Protein AF-A0A8H7WL92-F1 (afdb_monomer_lite)

Structure (mmCIF, N/CA/C/O backbone):
data_AF-A0A8H7WL92-F1
#
_entry.id   AF-A0A8H7WL92-F1
#
loop_
_atom_site.group_PDB
_atom_site.id
_atom_site.type_symbol
_atom_site.label_atom_id
_atom_site.label_alt_id
_atom_site.label_comp_id
_atom_site.label_asym_id
_atom_site.label_entity_id
_atom_site.label_seq_id
_atom_site.pdbx_PDB_ins_code
_atom_site.Cartn_x
_atom_site.Cartn_y
_atom_site.Cartn_z
_atom_site.occupancy
_atom_site.B_iso_or_equiv
_atom_site.auth_seq_id
_atom_site.auth_comp_id
_atom_site.auth_asym_id
_atom_site.auth_atom_id
_atom_site.pdbx_PDB_model_num
ATOM 1 N N . THR A 1 1 ? 22.650 -3.903 -68.984 1.00 42.84 1 THR A N 1
ATOM 2 C CA . THR A 1 1 ? 22.927 -3.513 -67.589 1.00 42.84 1 THR A CA 1
ATOM 3 C C . THR A 1 1 ? 21.802 -2.613 -67.125 1.00 42.84 1 THR A C 1
ATOM 5 O O . THR A 1 1 ? 21.782 -1.450 -67.497 1.00 42.84 1 THR A O 1
ATOM 8 N N . GLN A 1 2 ? 20.787 -3.183 -66.470 1.00 34.44 2 GLN A N 1
ATOM 9 C CA . GLN A 1 2 ? 19.622 -2.439 -65.977 1.00 34.44 2 GLN A CA 1
ATOM 10 C C . GLN A 1 2 ? 19.935 -1.846 -64.601 1.00 34.44 2 GLN A C 1
ATOM 12 O O . GLN A 1 2 ? 20.369 -2.558 -63.699 1.00 34.44 2 GLN A O 1
ATOM 17 N N . SER A 1 3 ? 19.713 -0.542 -64.464 1.00 39.62 3 SER A N 1
ATOM 18 C CA . SER A 1 3 ? 19.658 0.190 -63.204 1.00 39.62 3 SER A CA 1
ATOM 19 C C . SER A 1 3 ? 18.290 -0.025 -62.561 1.00 39.62 3 SER A C 1
ATOM 21 O O . SER A 1 3 ? 17.285 0.390 -63.135 1.00 39.62 3 SER A O 1
ATOM 23 N N . ASN A 1 4 ? 18.247 -0.629 -61.374 1.00 37.56 4 ASN A N 1
ATOM 24 C CA . ASN A 1 4 ? 17.039 -0.678 -60.556 1.00 37.56 4 ASN A CA 1
ATOM 25 C C . ASN A 1 4 ? 17.331 0.028 -59.229 1.00 37.56 4 ASN A C 1
ATOM 27 O O . ASN A 1 4 ? 18.017 -0.504 -58.359 1.00 37.56 4 ASN A O 1
ATOM 31 N N . GLY A 1 5 ? 16.859 1.269 -59.126 1.00 43.09 5 GLY A N 1
ATOM 32 C CA . GLY A 1 5 ? 16.840 2.035 -57.892 1.00 43.09 5 GLY A CA 1
ATOM 33 C C . GLY A 1 5 ? 15.525 1.792 -57.168 1.00 43.09 5 GLY A C 1
ATOM 34 O O . GLY A 1 5 ? 14.490 2.226 -57.651 1.00 43.09 5 GLY A O 1
ATOM 35 N N . LEU A 1 6 ? 15.584 1.132 -56.014 1.00 40.66 6 LEU A N 1
ATOM 36 C CA . LEU A 1 6 ? 14.558 1.158 -54.973 1.00 40.66 6 LEU A CA 1
ATOM 37 C C . LEU A 1 6 ? 15.266 0.897 -53.641 1.00 40.66 6 LEU A C 1
ATOM 39 O O . LEU A 1 6 ? 15.355 -0.243 -53.196 1.00 40.66 6 LEU A O 1
ATOM 43 N N . ASN A 1 7 ? 15.803 1.946 -53.015 1.00 40.22 7 ASN A N 1
ATOM 44 C CA . ASN A 1 7 ? 16.134 1.873 -51.597 1.00 40.22 7 ASN A CA 1
ATOM 45 C C . ASN A 1 7 ? 14.965 2.498 -50.839 1.00 40.22 7 ASN A C 1
ATOM 47 O O . ASN A 1 7 ? 14.846 3.719 -50.744 1.00 40.22 7 ASN A O 1
ATOM 51 N N . GLY A 1 8 ? 14.046 1.637 -50.404 1.00 36.03 8 GLY A N 1
ATOM 52 C CA . GLY A 1 8 ? 12.993 2.014 -49.479 1.00 36.03 8 GLY A CA 1
ATOM 53 C C . GLY A 1 8 ? 13.631 2.453 -48.170 1.00 36.03 8 GLY A C 1
ATOM 54 O O . GLY A 1 8 ? 14.324 1.668 -47.524 1.00 36.03 8 GLY A O 1
ATOM 55 N N . SER A 1 9 ? 13.401 3.707 -47.790 1.00 37.41 9 SER A N 1
ATOM 56 C CA . SER A 1 9 ? 13.693 4.220 -46.455 1.00 37.41 9 SER A CA 1
ATOM 57 C C . SER A 1 9 ? 12.816 3.479 -45.447 1.00 37.41 9 SER A C 1
ATOM 59 O O . SER A 1 9 ? 11.693 3.882 -45.150 1.00 37.41 9 SER A O 1
ATOM 61 N N . GLY A 1 10 ? 13.320 2.333 -44.992 1.00 35.00 10 GLY A N 1
ATOM 62 C CA . GLY A 1 10 ? 12.774 1.553 -43.895 1.00 35.00 10 GLY A CA 1
ATOM 63 C C . GLY A 1 10 ? 12.912 2.322 -42.588 1.00 35.00 10 GLY A C 1
ATOM 64 O O . GLY A 1 10 ? 13.943 2.937 -42.317 1.00 35.00 10 GLY A O 1
ATOM 65 N N . GLY A 1 11 ? 11.831 2.302 -41.813 1.00 39.72 11 GLY A N 1
ATOM 66 C CA . GLY A 1 11 ? 11.670 3.052 -40.580 1.00 39.72 11 GLY A CA 1
ATOM 67 C C . GLY A 1 11 ? 12.766 2.765 -39.558 1.00 39.72 11 GLY A C 1
ATOM 68 O O . GLY A 1 11 ? 13.060 1.618 -39.232 1.00 39.72 11 GLY A O 1
ATOM 69 N N . GLY A 1 12 ? 13.335 3.844 -39.032 1.00 35.12 12 GLY A N 1
ATOM 70 C CA . GLY A 1 12 ? 14.284 3.837 -37.928 1.00 35.12 12 GLY A CA 1
ATOM 71 C C . GLY A 1 12 ? 13.821 4.770 -36.813 1.00 35.12 12 GLY A C 1
ATOM 72 O O . GLY A 1 12 ? 14.590 5.613 -36.379 1.00 35.12 12 GLY A O 1
ATOM 73 N N . GLU A 1 13 ? 12.562 4.669 -36.379 1.00 50.00 13 GLU A N 1
ATOM 74 C CA . GLU A 1 13 ? 12.009 5.479 -35.278 1.00 50.00 13 GLU A CA 1
ATOM 75 C C . GLU A 1 13 ? 11.383 4.617 -34.176 1.00 50.00 13 GLU A C 1
ATOM 77 O O . GLU A 1 13 ? 10.235 4.776 -33.794 1.00 50.00 13 GLU A O 1
ATOM 82 N N . THR A 1 14 ? 12.138 3.682 -33.627 1.00 49.28 14 THR A N 1
ATOM 83 C CA . THR A 1 14 ? 11.746 2.906 -32.437 1.00 49.28 14 THR A CA 1
ATOM 84 C C . THR A 1 14 ? 13.069 2.366 -31.919 1.00 49.28 14 THR A C 1
ATOM 86 O O . THR A 1 14 ? 13.713 1.636 -32.656 1.00 49.28 14 THR A O 1
ATOM 89 N N . TRP A 1 15 ? 13.706 2.898 -30.873 1.00 41.47 15 TRP A N 1
ATOM 90 C CA . TRP A 1 15 ? 13.519 2.532 -29.456 1.00 41.47 15 TRP A CA 1
ATOM 91 C C . TRP A 1 15 ? 14.120 3.612 -28.514 1.00 41.47 15 TRP A C 1
ATOM 93 O O . TRP A 1 15 ? 14.555 3.350 -27.399 1.00 41.47 15 TRP A O 1
ATOM 103 N N . GLN A 1 16 ? 14.158 4.846 -29.020 1.00 45.56 16 GLN A N 1
ATOM 104 C CA . GLN A 1 16 ? 14.714 6.092 -28.474 1.00 45.56 16 GLN A CA 1
ATOM 105 C C . GLN A 1 16 ? 14.057 6.806 -27.288 1.00 45.56 16 GLN A C 1
ATOM 107 O O . GLN A 1 16 ? 14.659 7.694 -26.693 1.00 45.56 16 GLN A O 1
ATOM 112 N N . LYS A 1 17 ? 12.759 6.586 -27.059 1.00 55.41 17 LYS A N 1
ATOM 113 C CA . LYS A 1 17 ? 11.949 7.506 -26.246 1.00 55.41 17 LYS A CA 1
ATOM 114 C C . LYS A 1 17 ? 11.790 6.928 -24.848 1.00 55.41 17 LYS A C 1
ATOM 116 O O . LYS A 1 17 ? 11.005 6.009 -24.643 1.00 55.41 17 LYS A O 1
ATOM 121 N N . GLY A 1 18 ? 12.560 7.465 -23.901 1.00 65.94 18 GLY A N 1
ATOM 122 C CA . GLY A 1 18 ? 12.329 7.241 -22.475 1.00 65.94 18 GLY A CA 1
ATOM 123 C C . GLY A 1 18 ? 10.879 7.547 -22.086 1.00 65.94 18 GLY A C 1
ATOM 124 O O . GLY A 1 18 ? 10.133 8.167 -22.848 1.00 65.94 18 GLY A O 1
ATOM 125 N N . ILE A 1 19 ? 10.479 7.093 -20.897 1.00 72.56 19 ILE A N 1
ATOM 126 C CA . ILE A 1 19 ? 9.125 7.308 -20.374 1.00 72.56 19 ILE A CA 1
ATOM 127 C C . ILE A 1 19 ? 8.786 8.808 -20.474 1.00 72.56 19 ILE A C 1
ATOM 129 O O . ILE A 1 19 ? 9.569 9.630 -19.990 1.00 72.56 19 ILE A O 1
ATOM 133 N N . PRO A 1 20 ? 7.661 9.185 -21.114 1.00 84.81 20 PRO A N 1
ATOM 134 C CA . PRO A 1 20 ? 7.217 10.572 -21.194 1.00 84.81 20 PRO A CA 1
ATOM 135 C C . PRO A 1 20 ? 7.278 11.271 -19.829 1.00 84.81 20 PRO A C 1
ATOM 137 O O . PRO A 1 20 ? 6.878 10.685 -18.822 1.00 84.81 20 PRO A O 1
ATOM 140 N N . GLN A 1 21 ? 7.744 12.526 -19.784 1.00 84.88 21 GLN A N 1
ATOM 141 C CA . GLN A 1 21 ? 7.874 13.274 -18.520 1.00 84.88 21 GLN A CA 1
ATOM 142 C C . GLN A 1 21 ? 6.560 13.324 -17.738 1.00 84.88 21 GLN A C 1
ATOM 144 O O . GLN A 1 21 ? 6.558 13.083 -16.541 1.00 84.88 21 GLN A O 1
ATOM 149 N N . ILE A 1 22 ? 5.436 13.483 -18.439 1.00 87.69 22 ILE A N 1
ATOM 150 C CA . ILE A 1 22 ? 4.102 13.451 -17.833 1.00 87.69 22 ILE A CA 1
ATOM 151 C C . ILE A 1 22 ? 3.820 12.151 -17.058 1.00 87.69 22 ILE A C 1
ATOM 153 O O . ILE A 1 22 ? 3.298 12.197 -15.953 1.00 87.69 22 ILE A O 1
ATOM 157 N N . ILE A 1 23 ? 4.223 10.992 -17.592 1.00 87.38 23 ILE A N 1
ATOM 158 C CA . ILE A 1 23 ? 4.064 9.696 -16.913 1.00 87.38 23 ILE A CA 1
ATOM 159 C C . ILE A 1 23 ? 5.028 9.607 -15.728 1.00 87.38 23 ILE A C 1
ATOM 161 O O . ILE A 1 23 ? 4.681 9.089 -14.673 1.00 87.38 23 ILE A O 1
ATOM 165 N N . THR A 1 24 ? 6.242 10.130 -15.891 1.00 87.50 24 THR A N 1
ATOM 166 C CA . THR A 1 24 ? 7.236 10.165 -14.814 1.00 87.50 24 THR A CA 1
ATOM 167 C C . THR A 1 24 ? 6.756 11.011 -13.632 1.00 87.50 24 THR A C 1
ATOM 169 O O . THR A 1 24 ? 6.928 10.604 -12.484 1.00 87.50 24 THR A O 1
ATOM 172 N N . ASP A 1 25 ? 6.146 12.165 -13.890 1.00 90.56 25 ASP A N 1
ATOM 173 C CA . ASP A 1 25 ? 5.638 13.058 -12.849 1.00 90.56 25 ASP A CA 1
ATOM 174 C C . ASP A 1 25 ? 4.412 12.470 -12.146 1.00 90.56 25 ASP A C 1
ATOM 176 O O . ASP A 1 25 ? 4.368 12.466 -10.917 1.00 90.56 25 ASP A O 1
ATO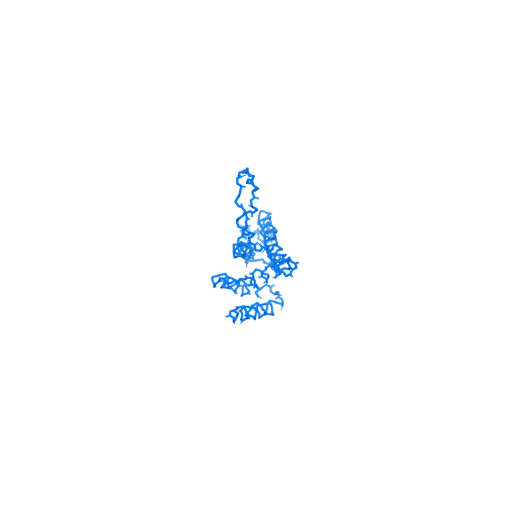M 180 N N . GLU A 1 26 ? 3.508 11.835 -12.895 1.00 92.50 26 GLU A N 1
ATOM 181 C CA . GLU A 1 26 ? 2.386 11.078 -12.332 1.00 92.50 26 GLU A CA 1
ATOM 182 C C . GLU A 1 26 ? 2.874 9.947 -11.407 1.00 92.50 26 GLU A C 1
ATOM 184 O O . GLU A 1 26 ? 2.384 9.780 -10.288 1.00 92.50 26 GLU A O 1
ATOM 189 N N . ILE A 1 27 ? 3.890 9.178 -11.819 1.00 91.12 27 ILE A N 1
ATOM 190 C CA . ILE A 1 27 ? 4.466 8.114 -10.980 1.00 91.12 27 ILE A CA 1
ATOM 191 C C . ILE A 1 27 ? 5.035 8.692 -9.679 1.00 91.12 27 ILE A C 1
ATOM 193 O O . ILE A 1 27 ? 4.823 8.107 -8.611 1.00 91.12 27 ILE A O 1
ATOM 197 N N . LYS A 1 28 ? 5.753 9.822 -9.748 1.00 91.56 28 LYS A N 1
ATOM 198 C CA . LYS A 1 28 ? 6.309 10.493 -8.562 1.00 91.56 28 LYS A CA 1
ATOM 199 C C . LYS A 1 28 ? 5.207 10.971 -7.625 1.00 91.56 28 LYS A C 1
ATOM 201 O O . LYS A 1 28 ? 5.315 10.752 -6.422 1.00 91.56 28 LYS A O 1
ATOM 206 N N . GLU A 1 29 ? 4.161 11.594 -8.157 1.00 95.00 29 GLU A N 1
ATOM 207 C CA . GLU A 1 29 ? 3.036 12.069 -7.357 1.00 95.00 29 GLU A CA 1
ATOM 208 C C . GLU A 1 29 ? 2.352 10.907 -6.627 1.00 95.00 29 GLU A C 1
ATOM 210 O O . GLU A 1 29 ? 2.194 10.948 -5.404 1.00 95.00 29 GLU A O 1
ATOM 215 N N . ASN A 1 30 ? 2.052 9.815 -7.336 1.00 95.19 30 ASN A N 1
ATOM 216 C CA . ASN A 1 30 ? 1.476 8.624 -6.715 1.00 95.19 30 ASN A CA 1
ATOM 217 C C . ASN A 1 30 ? 2.409 8.021 -5.645 1.00 95.19 30 ASN A C 1
ATOM 219 O O . ASN A 1 30 ? 1.935 7.581 -4.597 1.00 95.19 30 ASN A O 1
ATOM 223 N N . HIS A 1 31 ? 3.732 8.047 -5.845 1.00 94.12 31 HIS A N 1
ATOM 224 C CA . HIS A 1 31 ? 4.679 7.631 -4.803 1.00 94.12 31 HIS A CA 1
ATOM 225 C C . HIS A 1 31 ? 4.565 8.508 -3.556 1.00 94.12 31 HIS A C 1
ATOM 227 O O . HIS A 1 31 ? 4.432 7.981 -2.451 1.00 94.12 31 HIS A O 1
ATOM 233 N N . VAL A 1 32 ? 4.595 9.832 -3.718 1.00 95.69 32 VAL A N 1
ATOM 234 C CA . VAL A 1 32 ? 4.504 10.779 -2.598 1.00 95.69 32 VAL A CA 1
ATOM 235 C C . VAL A 1 32 ? 3.228 10.538 -1.795 1.00 95.69 32 VAL A C 1
ATOM 237 O O . VAL A 1 32 ? 3.300 10.411 -0.572 1.00 95.69 32 VAL A O 1
ATOM 240 N N . TRP A 1 33 ? 2.083 10.391 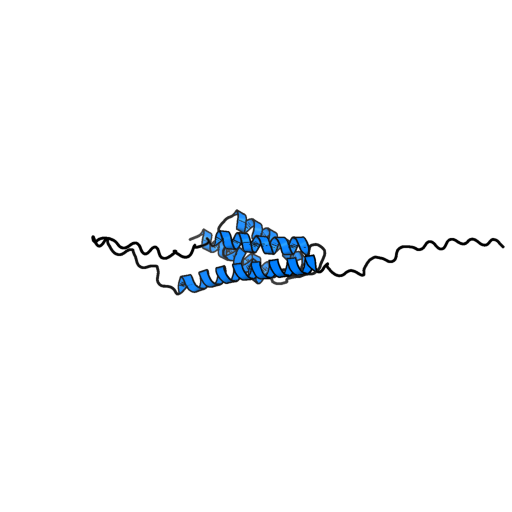-2.463 1.00 97.12 33 TRP A N 1
ATOM 241 C CA . TRP A 1 33 ? 0.812 10.138 -1.789 1.00 97.12 33 TRP A CA 1
ATOM 242 C C . TRP A 1 33 ? 0.760 8.778 -1.087 1.00 97.12 33 TRP A C 1
ATOM 244 O O . TRP A 1 33 ? 0.353 8.708 0.074 1.00 97.12 33 TRP A O 1
ATOM 254 N N . ALA A 1 34 ? 1.235 7.702 -1.725 1.00 96.31 34 ALA A N 1
ATOM 255 C CA . ALA A 1 34 ? 1.299 6.380 -1.098 1.00 96.31 34 ALA A CA 1
ATOM 256 C C . ALA A 1 34 ? 2.134 6.400 0.195 1.00 96.31 34 ALA A C 1
ATOM 258 O O . ALA A 1 34 ? 1.714 5.857 1.224 1.00 96.31 34 ALA A O 1
ATOM 259 N N . PHE A 1 35 ? 3.291 7.071 0.174 1.00 96.31 35 PHE A N 1
ATOM 260 C CA . PHE A 1 35 ? 4.114 7.269 1.367 1.00 96.31 35 PHE A CA 1
ATOM 261 C C . PHE A 1 35 ? 3.415 8.133 2.410 1.00 96.31 35 PHE A C 1
ATOM 263 O O . PHE A 1 35 ? 3.403 7.760 3.581 1.00 96.31 35 PHE A O 1
ATOM 270 N N . HIS A 1 36 ? 2.812 9.250 2.004 1.00 96.56 36 HIS A N 1
ATOM 271 C CA . HIS A 1 36 ? 2.133 10.170 2.910 1.00 96.56 36 HIS A CA 1
ATOM 272 C C . HIS A 1 36 ? 1.057 9.455 3.736 1.00 96.56 36 HIS A C 1
ATOM 274 O O . HIS A 1 36 ? 1.078 9.503 4.967 1.00 96.56 36 HIS A O 1
ATOM 280 N N . TYR A 1 37 ? 0.173 8.702 3.077 1.00 96.94 37 TYR A N 1
ATOM 281 C CA . TYR A 1 37 ? -0.870 7.940 3.763 1.00 96.94 37 TYR A CA 1
ATOM 282 C C . TYR A 1 37 ? -0.303 6.841 4.666 1.00 96.94 37 TYR A C 1
ATOM 284 O O . TYR A 1 37 ? -0.771 6.660 5.791 1.00 96.94 37 TYR A O 1
ATOM 292 N N . SER A 1 38 ? 0.746 6.150 4.220 1.00 96.25 38 SER A N 1
ATOM 293 C CA . SER A 1 38 ? 1.387 5.086 5.002 1.00 96.25 38 SER A CA 1
ATOM 294 C C . SER A 1 38 ? 2.093 5.616 6.251 1.00 96.25 38 SER A C 1
ATOM 296 O O . SER A 1 38 ? 2.041 4.989 7.306 1.00 96.25 38 SER A O 1
ATOM 298 N N . VAL A 1 39 ? 2.698 6.803 6.176 1.00 95.94 39 VAL A N 1
ATOM 299 C CA . VAL A 1 39 ? 3.296 7.485 7.332 1.00 95.94 39 VAL A CA 1
ATOM 300 C C . VAL A 1 39 ? 2.229 7.863 8.359 1.00 95.94 39 VAL A C 1
ATOM 302 O O . VAL A 1 39 ? 2.430 7.633 9.552 1.00 95.94 39 VAL A O 1
ATOM 305 N N . ILE A 1 40 ? 1.075 8.381 7.919 1.00 94.31 40 ILE A N 1
ATOM 306 C CA . ILE A 1 40 ? -0.043 8.689 8.825 1.00 94.31 40 ILE A CA 1
ATOM 307 C C . ILE A 1 40 ? -0.518 7.418 9.541 1.00 94.31 40 ILE A C 1
ATOM 309 O O . ILE A 1 40 ? -0.693 7.435 10.760 1.00 94.31 40 ILE A O 1
ATOM 313 N N . LEU A 1 41 ? -0.697 6.313 8.809 1.00 94.38 41 LEU A N 1
ATOM 314 C CA . LEU A 1 41 ? -1.088 5.020 9.382 1.00 94.38 41 LEU A CA 1
ATOM 315 C C . LEU A 1 41 ? -0.073 4.529 10.422 1.00 94.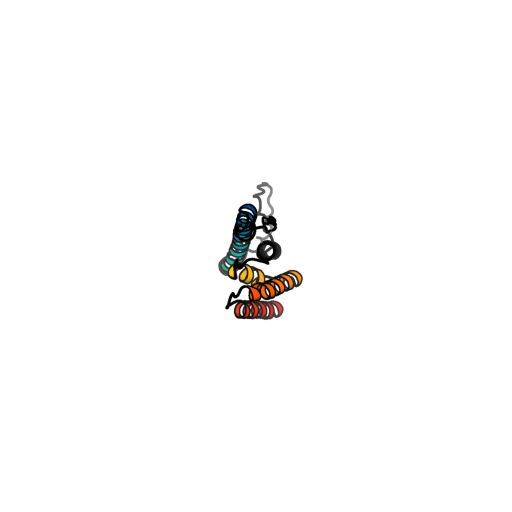38 41 LEU A C 1
ATOM 317 O O . LEU A 1 41 ? -0.455 4.194 11.544 1.00 94.38 41 LEU A O 1
ATOM 321 N N . PHE A 1 42 ? 1.217 4.564 10.083 1.00 94.19 42 PHE A N 1
ATOM 322 C CA . PHE A 1 42 ? 2.290 4.145 10.979 1.00 94.19 42 PHE A CA 1
ATOM 323 C C . PHE A 1 42 ? 2.290 4.940 12.290 1.00 94.19 42 PHE A C 1
ATOM 325 O O . PHE A 1 42 ? 2.304 4.351 13.371 1.00 94.19 42 PHE A O 1
ATOM 332 N N . PHE A 1 43 ? 2.224 6.274 12.219 1.00 92.12 43 PHE A N 1
ATOM 333 C CA . PHE A 1 43 ? 2.228 7.100 13.426 1.00 92.12 43 PHE A CA 1
ATOM 334 C C . PHE A 1 43 ? 0.949 6.960 14.245 1.00 92.12 43 PHE A C 1
ATOM 336 O O . PHE A 1 43 ? 1.029 6.972 15.469 1.00 92.12 43 PHE A O 1
ATOM 343 N N . ARG A 1 44 ? -0.217 6.762 13.619 1.00 90.50 44 ARG A N 1
ATOM 344 C CA . ARG A 1 44 ? -1.453 6.474 14.364 1.00 90.50 44 ARG A CA 1
ATOM 345 C C . ARG A 1 44 ? -1.309 5.227 15.224 1.00 90.50 44 ARG A C 1
ATOM 347 O O . ARG A 1 44 ? -1.659 5.268 16.399 1.00 90.50 44 ARG A O 1
ATOM 354 N N . ARG A 1 45 ? -0.744 4.157 14.663 1.00 87.12 45 ARG A N 1
ATOM 355 C CA . ARG A 1 45 ? -0.484 2.907 15.385 1.00 87.12 45 ARG A CA 1
ATOM 356 C C . ARG A 1 45 ? 0.597 3.071 16.456 1.00 87.12 45 ARG A C 1
ATOM 358 O O . ARG A 1 45 ? 0.438 2.595 17.576 1.00 87.12 45 ARG A O 1
ATOM 365 N N . ALA A 1 46 ? 1.693 3.755 16.136 1.00 87.88 46 ALA A N 1
ATOM 366 C CA . ALA A 1 46 ? 2.784 3.974 17.085 1.00 87.88 46 ALA A CA 1
ATOM 367 C C . ALA A 1 46 ? 2.330 4.809 18.293 1.00 87.88 46 ALA A C 1
ATOM 369 O O . ALA A 1 46 ? 2.681 4.501 19.431 1.00 87.88 46 ALA A O 1
ATOM 370 N N . LEU A 1 47 ? 1.512 5.836 18.049 1.00 84.81 47 LEU A N 1
ATOM 371 C CA . LEU A 1 47 ? 1.049 6.762 19.079 1.00 84.81 47 LEU A CA 1
ATOM 372 C C . LEU A 1 47 ? -0.186 6.263 19.838 1.00 84.81 47 LEU A C 1
ATOM 374 O O . LEU A 1 47 ? -0.394 6.681 20.977 1.00 84.81 47 LEU A O 1
ATOM 378 N N . SER A 1 48 ? -0.979 5.339 19.276 1.00 77.81 48 SER A N 1
ATOM 379 C CA . SER A 1 48 ? -2.131 4.755 19.983 1.00 77.81 48 SER A CA 1
ATOM 380 C C . SER A 1 48 ? -1.739 3.982 21.244 1.00 77.81 48 SER A C 1
ATOM 382 O O . SER A 1 48 ? -2.565 3.808 22.131 1.00 77.81 48 SER A O 1
ATOM 384 N N . HIS A 1 49 ? -0.485 3.529 21.341 1.00 68.69 49 HIS A N 1
ATOM 385 C CA . HIS A 1 49 ? 0.036 2.845 22.527 1.00 68.69 49 HIS A CA 1
ATOM 386 C C . HIS A 1 49 ? 0.678 3.789 23.556 1.00 68.69 49 HIS A C 1
ATOM 388 O O . HIS A 1 49 ? 0.930 3.370 24.682 1.00 68.69 49 HIS A O 1
ATOM 394 N N . THR A 1 50 ? 0.959 5.042 23.188 1.00 68.81 50 THR A N 1
ATOM 395 C CA . THR A 1 50 ? 1.673 6.003 24.048 1.00 68.81 50 THR A CA 1
ATOM 396 C C . THR A 1 50 ? 0.784 7.119 24.581 1.00 68.81 50 THR A C 1
ATOM 398 O O . THR A 1 50 ? 1.150 7.778 25.551 1.00 68.81 50 THR A O 1
ATOM 401 N N . LEU A 1 51 ? -0.360 7.370 23.941 1.00 61.50 51 LEU A N 1
ATOM 402 C CA . LEU A 1 51 ? -1.314 8.372 24.399 1.00 61.50 51 LEU A CA 1
ATOM 403 C C . LEU A 1 51 ? -2.245 7.763 25.457 1.00 61.50 51 LEU A C 1
ATOM 405 O O . LEU A 1 51 ? -2.774 6.671 25.238 1.00 61.50 51 LEU A O 1
ATOM 409 N N . PRO A 1 52 ? -2.475 8.450 26.592 1.00 62.97 52 PRO A N 1
ATOM 410 C CA . PRO A 1 52 ? -3.516 8.055 27.530 1.00 62.97 52 PRO A CA 1
ATOM 411 C C . PRO A 1 52 ? -4.856 7.931 26.790 1.00 62.97 52 PRO A C 1
ATOM 413 O O . PRO A 1 52 ? -5.127 8.758 25.910 1.00 62.97 52 PRO A O 1
ATOM 416 N N . PRO A 1 53 ? -5.705 6.941 27.124 1.00 63.19 53 PRO A N 1
ATOM 417 C CA . PRO A 1 53 ? -7.053 6.894 26.578 1.00 63.19 53 PRO A CA 1
ATOM 418 C C . PRO A 1 53 ? -7.743 8.240 26.842 1.00 63.19 53 PRO A C 1
ATOM 420 O O . PRO A 1 53 ? -7.516 8.830 27.906 1.00 63.19 53 PRO A O 1
ATOM 423 N N . PRO A 1 54 ? -8.552 8.753 25.896 1.00 66.31 54 PRO A N 1
ATOM 424 C CA . PRO A 1 54 ? -9.294 9.985 26.116 1.00 66.31 54 PRO A CA 1
ATOM 425 C C . PRO A 1 54 ? -10.062 9.838 27.430 1.00 66.31 54 PRO A C 1
ATOM 427 O O . PRO A 1 54 ? -10.770 8.847 27.624 1.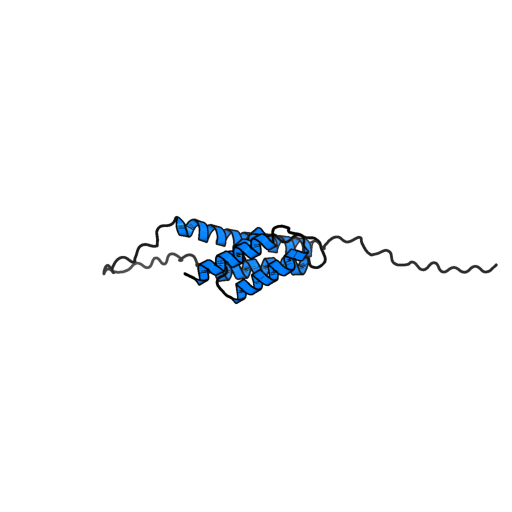00 66.31 54 PRO A O 1
ATOM 430 N N . HIS A 1 55 ? -9.834 10.774 28.357 1.00 61.00 55 HIS A N 1
ATOM 431 C CA . HIS A 1 55 ? -10.456 10.752 29.677 1.00 61.00 55 HIS A CA 1
ATOM 432 C C . HIS A 1 55 ? -11.961 10.478 29.533 1.00 61.00 55 HIS A C 1
ATOM 434 O O . HIS A 1 55 ? -12.588 11.042 28.628 1.00 61.00 55 HIS A O 1
ATOM 440 N N . PRO A 1 56 ? -12.555 9.628 30.395 1.00 65.19 56 PRO A N 1
ATOM 441 C CA . PRO A 1 56 ? -13.997 9.442 30.391 1.00 65.19 56 PRO A CA 1
ATOM 442 C C . PRO A 1 56 ? -14.673 10.816 30.508 1.00 65.19 56 PRO A C 1
ATOM 444 O O . PRO A 1 56 ? -14.154 11.673 31.233 1.00 65.19 56 PRO A O 1
ATOM 447 N N . PRO A 1 57 ? -15.789 11.054 29.793 1.00 61.78 57 PRO A N 1
ATOM 448 C CA . PRO A 1 57 ? -16.501 12.316 29.892 1.00 61.78 57 PRO A CA 1
ATOM 449 C C . PRO A 1 57 ? -16.814 12.573 31.364 1.00 61.78 57 PRO A C 1
ATOM 451 O O . PRO A 1 57 ? -17.438 11.743 32.030 1.00 61.78 57 PRO A O 1
ATOM 454 N N . SER A 1 58 ? -16.324 13.701 31.877 1.00 60.38 58 SER A N 1
ATOM 455 C CA . SER A 1 58 ? -16.652 14.165 33.220 1.00 60.38 58 SER A CA 1
ATOM 456 C C . SER A 1 58 ? -18.175 14.145 33.396 1.00 60.38 58 SER A C 1
ATOM 458 O O . SER A 1 58 ? -18.891 14.485 32.445 1.00 60.38 58 SER A O 1
ATOM 460 N N . PRO A 1 59 ? -18.693 13.749 34.574 1.00 65.25 59 PRO A N 1
ATOM 461 C CA . PRO A 1 59 ? -20.127 13.780 34.830 1.00 65.25 59 PRO A CA 1
ATOM 462 C C . PRO A 1 59 ? -20.682 15.182 34.529 1.00 65.25 59 PRO A C 1
ATOM 464 O O . PRO A 1 59 ? -19.962 16.169 34.709 1.00 65.25 59 PRO A O 1
ATOM 467 N N . PRO A 1 60 ? -21.930 15.288 34.043 1.00 55.16 60 PRO A N 1
ATOM 468 C CA . PRO A 1 60 ? -22.480 16.550 33.575 1.00 55.16 60 PRO A CA 1
ATOM 469 C C . PRO A 1 60 ? -22.555 17.556 34.727 1.00 55.16 60 PRO A C 1
ATOM 471 O O . PRO A 1 60 ? -23.419 17.471 35.597 1.00 55.16 60 PRO A O 1
ATOM 474 N N . SER A 1 61 ? -21.640 18.523 34.718 1.00 50.31 61 SER A N 1
ATOM 475 C CA . SER A 1 61 ? -21.719 19.718 35.547 1.00 50.31 61 SER A CA 1
ATOM 476 C C . SER A 1 61 ? -22.775 20.639 34.947 1.00 50.31 61 SER A C 1
ATOM 478 O O . SER A 1 61 ? -22.595 21.215 33.874 1.00 50.31 61 SER A O 1
ATOM 480 N N . THR A 1 62 ? -23.905 20.753 35.633 1.00 55.53 62 THR A N 1
ATOM 481 C CA . THR A 1 62 ? -25.005 21.651 35.291 1.00 55.53 62 THR A CA 1
ATOM 482 C C . THR A 1 62 ? -24.569 23.112 35.440 1.00 55.53 62 THR A C 1
ATOM 484 O O . THR A 1 62 ? -24.725 23.681 36.512 1.00 55.53 62 THR A O 1
ATOM 487 N N . SER A 1 63 ? -24.038 23.732 34.380 1.00 50.16 63 SER A N 1
ATOM 488 C CA . SER A 1 63 ? -24.039 25.198 34.213 1.00 50.16 63 SER A CA 1
ATOM 489 C C . SER A 1 63 ? -23.536 25.640 32.828 1.00 50.16 63 SER A C 1
ATOM 491 O O . SER A 1 63 ? -22.341 25.669 32.558 1.00 50.16 63 SER A O 1
ATOM 493 N N . THR A 1 64 ? -24.500 25.986 31.975 1.00 49.31 64 THR A N 1
ATOM 494 C CA . THR A 1 64 ? -24.603 27.228 31.182 1.00 49.31 64 THR A CA 1
ATOM 495 C C . THR A 1 64 ? -23.392 27.736 30.368 1.00 49.31 64 THR A C 1
ATOM 497 O O . THR A 1 64 ? -22.494 28.392 30.878 1.00 49.31 64 THR A O 1
ATOM 500 N N . SER A 1 65 ? -23.505 27.536 29.046 1.00 54.44 65 SER A N 1
ATOM 501 C CA . SER A 1 65 ? -23.126 28.428 27.928 1.00 54.44 65 SER A CA 1
ATOM 502 C C . SER A 1 65 ? -21.735 29.085 27.884 1.00 54.44 65 SER A C 1
ATOM 504 O O . SER A 1 65 ? -21.503 30.147 28.455 1.00 54.44 65 SER A O 1
ATOM 506 N N . SER A 1 66 ? -20.895 28.594 26.973 1.00 48.53 66 SER A N 1
ATOM 507 C CA . SER A 1 66 ? -20.311 29.421 25.904 1.00 48.53 66 SER A CA 1
ATOM 508 C C . SER A 1 66 ? -19.809 28.512 24.781 1.00 48.53 66 SER A C 1
ATOM 510 O O . SER A 1 66 ? -19.023 27.591 24.980 1.00 48.53 66 SER A O 1
ATOM 512 N N . SER A 1 67 ? -20.372 28.737 23.596 1.00 52.03 67 SER A N 1
ATOM 513 C CA . SER A 1 67 ? -20.108 27.991 22.373 1.00 52.03 67 SER A CA 1
ATOM 514 C C . SER A 1 67 ? -18.740 28.394 21.825 1.00 52.03 67 SER A C 1
ATOM 516 O O . SER A 1 67 ? -18.626 29.367 21.087 1.00 52.03 67 SER A O 1
ATOM 518 N N . SER A 1 68 ? -17.706 27.650 22.198 1.00 44.47 68 SER A N 1
ATOM 519 C CA . SER A 1 68 ? -16.425 27.636 21.494 1.00 44.47 68 SER A CA 1
ATOM 520 C C . SER A 1 68 ? -16.345 26.303 20.768 1.00 44.47 68 SER A C 1
ATOM 522 O O . SER A 1 68 ? -15.775 25.338 21.275 1.00 44.47 68 SER A O 1
ATOM 524 N N . GLN A 1 69 ? -16.985 26.220 19.600 1.00 47.34 69 GLN A N 1
ATOM 525 C CA . GLN A 1 69 ? -16.755 25.119 18.670 1.00 47.34 69 GLN A CA 1
ATOM 526 C C . GLN A 1 69 ? -15.316 25.239 18.160 1.00 47.34 69 GLN A C 1
ATOM 528 O O . GLN A 1 69 ? -15.044 25.875 17.146 1.00 47.34 69 GLN A O 1
ATOM 533 N N . HIS A 1 70 ? -14.371 24.665 18.902 1.00 47.81 70 HIS A N 1
ATOM 534 C CA . HIS A 1 70 ? -13.075 24.327 18.341 1.00 47.81 70 HIS A CA 1
ATOM 535 C C . HIS A 1 70 ? -13.353 23.337 17.202 1.00 47.81 70 HIS A C 1
ATOM 537 O O . HIS A 1 70 ? -14.056 22.353 17.453 1.00 47.81 70 HIS A O 1
ATOM 543 N N . PRO A 1 71 ? -12.866 23.562 15.967 1.00 45.00 71 PRO A N 1
ATOM 544 C CA . PRO A 1 71 ? -12.991 22.560 14.922 1.00 45.00 71 PRO A CA 1
ATOM 545 C C . PRO A 1 71 ? -12.308 21.300 15.447 1.00 45.00 71 PRO A C 1
ATOM 547 O O . PRO A 1 71 ? -11.101 21.279 15.699 1.00 45.00 71 PRO A O 1
ATOM 550 N N . THR A 1 72 ? -13.099 20.270 15.735 1.00 48.78 72 THR A N 1
ATOM 551 C CA . THR A 1 72 ? -12.562 18.947 16.023 1.00 48.78 72 THR A CA 1
ATOM 552 C C . THR A 1 72 ? -11.825 18.528 14.757 1.00 48.78 72 THR A C 1
ATOM 554 O O . THR A 1 72 ? -12.462 18.542 13.700 1.00 48.78 72 THR A O 1
ATOM 557 N N . PRO A 1 73 ? -10.515 18.229 14.809 1.00 58.16 73 PRO A N 1
ATOM 558 C CA . PRO A 1 73 ? -9.787 17.815 13.620 1.00 58.16 73 PRO A CA 1
ATOM 559 C C . PRO A 1 73 ? -10.537 16.644 12.991 1.00 58.16 73 PRO A C 1
ATOM 561 O O . PRO A 1 73 ? -10.798 15.646 13.663 1.00 58.16 73 PRO A O 1
ATOM 564 N N . GLU A 1 74 ? -10.955 16.817 11.738 1.00 60.41 74 GLU A N 1
ATOM 565 C CA . GLU A 1 74 ? -11.709 15.824 10.982 1.00 60.41 74 GLU A CA 1
ATOM 566 C C . GLU A 1 74 ? -10.904 14.520 10.962 1.00 60.41 74 GLU A C 1
ATOM 568 O O . GLU A 1 74 ? -9.872 14.393 10.298 1.00 60.41 74 GLU A O 1
ATOM 573 N N . HIS A 1 75 ? -11.315 13.556 11.787 1.00 73.25 75 HIS A N 1
ATOM 574 C CA . HIS A 1 75 ? -10.584 12.311 11.942 1.00 73.25 75 HIS A CA 1
ATOM 575 C C . HIS A 1 75 ? -10.910 11.396 10.762 1.00 73.25 75 HIS A C 1
ATOM 577 O O . HIS A 1 75 ? -11.869 10.627 10.796 1.00 73.25 75 HIS A O 1
ATOM 583 N N . VAL A 1 76 ? -10.092 11.470 9.711 1.00 81.56 76 VAL A N 1
ATOM 584 C CA . VAL A 1 76 ? -10.203 10.563 8.561 1.00 81.56 76 VAL A CA 1
ATOM 585 C C . VAL A 1 76 ? -10.024 9.115 9.044 1.00 81.56 76 VAL A C 1
ATOM 587 O O . VAL A 1 76 ? -8.985 8.827 9.643 1.00 81.56 76 VAL A O 1
ATOM 590 N N . PRO A 1 77 ? -10.966 8.184 8.807 1.00 89.44 77 PRO A N 1
ATOM 591 C CA . PRO A 1 77 ? -10.838 6.791 9.242 1.00 89.44 77 PRO A CA 1
ATOM 592 C C . PRO A 1 77 ? -9.611 6.088 8.645 1.00 89.44 77 PRO A C 1
ATOM 594 O O . PRO A 1 77 ? -9.248 6.322 7.493 1.00 89.44 77 PRO A O 1
ATOM 597 N N . SER A 1 78 ? -8.976 5.185 9.401 1.00 91.38 78 SER A N 1
ATOM 598 C CA . SER A 1 78 ? -7.780 4.467 8.923 1.00 91.38 78 SER A CA 1
ATOM 599 C C . SER A 1 78 ? -8.050 3.635 7.664 1.00 91.38 78 SER A C 1
ATOM 601 O O . SER A 1 78 ? -7.221 3.637 6.761 1.00 91.38 78 SER A O 1
ATOM 603 N N . GLN A 1 79 ? -9.228 3.008 7.539 1.00 94.69 79 GLN A N 1
ATOM 604 C CA . GLN A 1 79 ? -9.599 2.254 6.329 1.00 94.69 79 GLN A CA 1
ATOM 605 C C . GLN A 1 79 ? -9.678 3.152 5.078 1.00 94.69 79 GLN A C 1
ATOM 607 O O . GLN A 1 79 ? -9.274 2.733 3.993 1.00 94.69 79 GLN A O 1
ATOM 612 N N . THR A 1 80 ? -10.081 4.422 5.222 1.00 95.75 80 THR A N 1
ATOM 613 C CA . THR A 1 80 ? -10.055 5.404 4.123 1.00 95.75 80 THR A CA 1
ATOM 614 C C . THR A 1 80 ? -8.624 5.685 3.668 1.00 95.75 80 THR A C 1
ATOM 616 O O . THR A 1 80 ? -8.333 5.624 2.474 1.00 95.75 80 THR A O 1
ATOM 619 N N . LEU A 1 81 ? -7.706 5.919 4.611 1.00 96.06 81 LEU A N 1
ATOM 620 C CA . LEU A 1 81 ? -6.291 6.155 4.298 1.00 96.06 81 LEU A CA 1
ATOM 621 C C . LEU A 1 81 ? -5.640 4.941 3.625 1.00 96.06 81 LEU A C 1
ATOM 623 O O . LEU A 1 81 ? -4.863 5.101 2.688 1.00 96.06 81 LEU A O 1
ATOM 627 N N . ILE A 1 82 ? -5.988 3.729 4.063 1.00 96.75 82 ILE A N 1
ATOM 628 C CA . ILE A 1 82 ? -5.531 2.478 3.441 1.00 96.75 82 ILE A CA 1
ATOM 629 C C . ILE A 1 82 ? -6.034 2.386 2.002 1.00 96.75 82 ILE A C 1
ATOM 631 O O . ILE A 1 82 ? -5.256 2.088 1.098 1.00 96.75 82 ILE A O 1
ATOM 635 N N . SER A 1 83 ? -7.317 2.679 1.770 1.00 97.69 83 SER A N 1
ATOM 636 C CA . SER A 1 83 ? -7.892 2.681 0.424 1.00 97.69 83 SER A CA 1
ATOM 637 C C . SER A 1 83 ? -7.160 3.646 -0.514 1.00 97.69 83 SER A C 1
ATOM 639 O O . SER A 1 83 ? -6.873 3.279 -1.656 1.00 97.69 83 SER A O 1
ATOM 641 N N . HIS A 1 84 ? -6.811 4.841 -0.023 1.00 97.56 84 HIS A N 1
ATOM 642 C CA . HIS A 1 84 ? -6.053 5.839 -0.779 1.00 97.56 84 HIS A CA 1
ATOM 643 C C . HIS A 1 84 ? -4.611 5.383 -1.042 1.00 97.56 84 HIS A C 1
ATOM 645 O O . HIS A 1 84 ? -4.137 5.471 -2.172 1.00 97.56 84 HIS A O 1
ATOM 651 N N . ALA A 1 85 ? -3.921 4.839 -0.036 1.00 97.12 85 ALA A N 1
ATOM 652 C CA . ALA A 1 85 ? -2.575 4.296 -0.213 1.00 97.12 85 ALA A CA 1
ATOM 653 C C . ALA A 1 85 ? -2.553 3.200 -1.293 1.00 97.12 85 ALA A C 1
ATOM 655 O O . ALA A 1 85 ? -1.724 3.242 -2.202 1.00 97.12 85 ALA A O 1
ATOM 656 N N . LEU A 1 86 ? -3.502 2.257 -1.237 1.00 96.62 86 LEU A N 1
ATOM 657 C CA . LEU A 1 86 ? -3.631 1.187 -2.228 1.00 96.62 86 LEU A CA 1
ATOM 658 C C . LEU A 1 86 ? -3.974 1.718 -3.624 1.00 96.62 86 LEU A C 1
ATOM 660 O O . LEU A 1 86 ? -3.438 1.199 -4.598 1.00 96.62 86 LEU A O 1
ATOM 664 N N . LEU A 1 87 ? -4.803 2.763 -3.729 1.00 97.12 87 LEU A N 1
ATOM 665 C CA . LEU A 1 87 ? -5.137 3.397 -5.009 1.00 97.12 87 LEU A CA 1
ATOM 666 C C . LEU A 1 87 ? -3.881 3.934 -5.707 1.00 97.12 87 LEU A C 1
ATOM 668 O O . LEU A 1 87 ? -3.633 3.617 -6.866 1.00 97.12 87 LEU A O 1
ATOM 672 N N . HIS A 1 88 ? -3.046 4.692 -4.999 1.00 96.44 88 HIS A N 1
ATOM 673 C CA . HIS A 1 88 ? -1.820 5.230 -5.590 1.00 96.44 88 HIS A CA 1
ATOM 674 C C . HIS A 1 88 ? -0.811 4.130 -5.949 1.00 96.44 88 HIS A C 1
ATOM 676 O O . HIS A 1 88 ? -0.161 4.188 -6.993 1.00 96.44 88 HIS A O 1
ATOM 682 N N . LEU A 1 89 ? -0.718 3.082 -5.128 1.00 94.19 89 LEU A N 1
ATOM 683 C CA . LEU A 1 89 ? 0.107 1.906 -5.416 1.00 94.19 89 LEU A CA 1
ATOM 684 C C . LEU A 1 89 ? -0.374 1.129 -6.652 1.00 94.19 89 LEU A C 1
ATOM 686 O O . LEU A 1 89 ? 0.450 0.617 -7.412 1.00 94.19 89 LEU A O 1
ATOM 690 N N . GLU A 1 90 ? -1.689 1.039 -6.852 1.00 93.75 90 GLU A N 1
ATOM 691 C CA . GLU A 1 90 ? -2.334 0.453 -8.031 1.00 93.75 90 GLU A CA 1
ATOM 692 C C . GLU A 1 90 ? -2.113 1.301 -9.292 1.00 93.75 90 GLU A C 1
ATOM 694 O O . GLU A 1 90 ? -1.858 0.741 -10.362 1.00 93.75 90 GLU A O 1
ATOM 699 N N . ASN A 1 91 ? -2.152 2.629 -9.164 1.00 93.56 91 ASN A N 1
ATOM 700 C CA . ASN A 1 91 ? -1.862 3.557 -10.256 1.00 93.56 91 ASN A CA 1
ATOM 701 C C . ASN A 1 91 ? -0.415 3.418 -10.733 1.00 93.56 91 ASN A C 1
ATOM 703 O O . ASN A 1 91 ? -0.184 3.301 -11.935 1.00 93.56 91 ASN A O 1
ATOM 707 N N . ILE A 1 92 ? 0.549 3.351 -9.804 1.00 91.38 92 ILE A N 1
ATOM 708 C CA . ILE A 1 92 ? 1.964 3.103 -10.131 1.00 91.38 92 ILE A CA 1
ATOM 709 C C . ILE A 1 92 ? 2.088 1.825 -10.959 1.00 91.38 92 ILE A C 1
ATOM 711 O O . ILE A 1 92 ? 2.624 1.869 -12.058 1.00 91.38 92 ILE A O 1
ATOM 715 N N . ASP A 1 93 ? 1.528 0.714 -10.474 1.00 88.31 93 ASP A N 1
ATOM 716 C CA . ASP A 1 93 ? 1.610 -0.583 -11.159 1.00 88.31 93 ASP A CA 1
ATOM 717 C C . ASP A 1 93 ? 0.970 -0.558 -12.562 1.00 88.31 93 ASP A C 1
ATOM 719 O O . ASP A 1 93 ? 1.469 -1.183 -13.497 1.00 88.31 93 ASP A O 1
ATOM 723 N N . SER A 1 94 ? -0.101 0.221 -12.740 1.00 89.06 94 SER A N 1
ATOM 724 C CA . SER A 1 94 ? -0.753 0.403 -14.044 1.00 89.06 94 SER A CA 1
ATOM 725 C C . SER A 1 94 ? 0.132 1.182 -15.026 1.00 89.06 94 SER A C 1
ATOM 727 O O . SER A 1 94 ? 0.257 0.799 -16.193 1.00 89.06 94 SER A O 1
ATOM 729 N N . LEU A 1 95 ? 0.790 2.244 -14.550 1.00 87.75 95 LEU A N 1
ATOM 730 C CA . LEU A 1 95 ? 1.677 3.105 -15.342 1.00 87.75 95 LEU A CA 1
ATOM 731 C C . LEU A 1 95 ? 3.030 2.450 -15.651 1.00 87.75 95 LEU A C 1
ATOM 733 O O . LEU A 1 95 ? 3.677 2.809 -16.636 1.00 87.75 95 LEU A O 1
ATOM 737 N N . THR A 1 96 ? 3.456 1.485 -14.834 1.00 83.25 96 THR A N 1
ATOM 738 C CA . THR A 1 96 ? 4.751 0.803 -14.964 1.00 83.25 96 THR A CA 1
ATOM 739 C C . THR A 1 96 ? 4.635 -0.612 -15.520 1.00 83.25 96 THR A C 1
ATOM 741 O O . THR A 1 96 ? 5.616 -1.343 -15.541 1.00 83.25 96 THR A O 1
ATOM 744 N N . SER A 1 97 ? 3.467 -1.012 -16.028 1.00 75.75 97 SER A N 1
ATOM 745 C CA . SER A 1 97 ? 3.217 -2.376 -16.524 1.00 75.75 97 SER A CA 1
ATOM 746 C C . SER A 1 97 ? 4.213 -2.873 -17.587 1.00 75.75 97 SER A C 1
ATOM 748 O O . SER A 1 97 ? 4.432 -4.078 -17.711 1.00 75.75 97 SER A O 1
ATOM 750 N N . SER A 1 98 ? 4.841 -1.962 -18.337 1.00 70.19 98 SER A N 1
ATOM 751 C CA . SER A 1 98 ? 5.847 -2.259 -19.364 1.00 70.19 98 SER A CA 1
ATOM 752 C C . SER A 1 98 ? 7.268 -1.812 -18.998 1.00 70.19 98 SER A C 1
ATOM 754 O O . SER A 1 98 ? 8.155 -1.864 -19.850 1.00 70.19 98 SER A O 1
ATOM 756 N N . THR A 1 99 ? 7.499 -1.317 -17.778 1.00 68.56 99 THR A N 1
ATOM 757 C CA . THR A 1 99 ? 8.786 -0.746 -17.359 1.00 68.56 99 THR A CA 1
ATOM 758 C C . THR A 1 99 ? 9.231 -1.303 -16.007 1.00 68.56 99 THR A C 1
ATOM 760 O O . THR A 1 99 ? 8.418 -1.513 -15.115 1.00 68.56 99 THR A O 1
ATOM 763 N N . PRO A 1 100 ? 10.537 -1.535 -15.794 1.00 64.19 100 PRO A N 1
ATOM 764 C CA . PRO A 1 100 ? 11.052 -2.077 -14.537 1.00 64.19 100 PRO A CA 1
ATOM 765 C C . PRO A 1 100 ? 11.131 -1.003 -13.437 1.00 64.19 100 PRO A C 1
ATOM 767 O O . PRO A 1 100 ? 12.107 -0.935 -12.693 1.00 64.19 100 PRO A O 1
ATOM 770 N N . ILE A 1 101 ? 10.138 -0.114 -13.343 1.00 65.81 101 ILE A N 1
ATOM 771 C CA . ILE A 1 101 ? 10.051 0.834 -12.236 1.00 65.81 101 ILE A CA 1
ATOM 772 C C . ILE A 1 101 ? 9.499 0.071 -11.037 1.00 65.81 101 ILE A C 1
ATOM 774 O O . ILE A 1 101 ? 8.366 -0.405 -11.040 1.00 65.81 101 ILE A O 1
ATOM 778 N N . SER A 1 102 ? 10.335 -0.071 -10.013 1.00 63.59 102 SER A N 1
ATOM 779 C CA . SER A 1 102 ? 9.967 -0.789 -8.800 1.00 63.59 102 SER A CA 1
ATOM 780 C C . SER A 1 102 ? 8.938 0.007 -8.013 1.00 63.59 102 SER A C 1
ATOM 782 O O . SER A 1 102 ? 9.214 1.112 -7.548 1.00 63.59 102 SER A O 1
ATOM 784 N N . ASN A 1 103 ? 7.782 -0.606 -7.781 1.00 71.31 103 ASN A N 1
ATOM 785 C CA . ASN A 1 103 ? 6.861 -0.163 -6.747 1.00 71.31 103 ASN A CA 1
ATOM 786 C C . ASN A 1 103 ? 7.540 -0.262 -5.363 1.00 71.31 103 ASN A C 1
ATOM 788 O O . ASN A 1 103 ? 8.518 -0.999 -5.186 1.00 71.31 103 ASN A O 1
ATOM 792 N N . THR A 1 104 ? 7.048 0.474 -4.369 1.00 82.88 104 THR A N 1
ATOM 793 C CA . THR A 1 104 ? 7.670 0.500 -3.037 1.00 82.88 104 THR A CA 1
ATOM 794 C C . THR A 1 104 ? 6.951 -0.438 -2.077 1.00 82.88 104 THR A C 1
ATOM 796 O O . THR A 1 104 ? 5.742 -0.363 -1.877 1.00 82.88 104 THR A O 1
ATOM 799 N N . LEU A 1 105 ? 7.709 -1.353 -1.465 1.00 90.50 105 LEU A N 1
ATOM 800 C CA . LEU A 1 105 ? 7.138 -2.366 -0.577 1.00 90.50 105 LEU A CA 1
ATOM 801 C C . LEU A 1 105 ? 6.608 -1.780 0.731 1.00 90.50 105 LEU A C 1
ATOM 803 O O . LEU A 1 105 ? 5.584 -2.234 1.229 1.00 90.50 105 LEU A O 1
ATOM 807 N N . TRP A 1 106 ? 7.315 -0.809 1.311 1.00 93.88 106 TRP A N 1
ATOM 808 C CA . TRP A 1 106 ? 6.994 -0.317 2.649 1.00 93.88 106 TRP A CA 1
ATOM 809 C C . TRP A 1 106 ? 5.583 0.293 2.740 1.00 93.88 106 TRP A C 1
ATOM 811 O O . TRP A 1 106 ? 4.831 -0.154 3.609 1.00 93.88 106 TRP A O 1
ATOM 821 N N . PRO A 1 107 ? 5.152 1.199 1.835 1.00 95.12 107 PRO A N 1
ATOM 822 C CA . PRO A 1 107 ? 3.780 1.705 1.852 1.00 95.12 107 PRO A CA 1
ATOM 823 C C . PRO A 1 107 ? 2.725 0.602 1.718 1.00 95.12 107 PRO A C 1
ATOM 825 O O . PRO A 1 107 ? 1.756 0.562 2.475 1.00 95.12 107 PRO A O 1
ATOM 828 N N . ALA A 1 108 ? 2.944 -0.346 0.801 1.00 94.56 108 ALA A N 1
ATOM 829 C CA . ALA A 1 108 ? 2.028 -1.462 0.590 1.00 94.56 108 ALA A CA 1
ATOM 830 C C . ALA A 1 108 ? 1.927 -2.366 1.824 1.00 94.56 108 ALA A C 1
ATOM 832 O O . ALA A 1 108 ? 0.835 -2.782 2.200 1.00 94.56 108 ALA A O 1
ATOM 833 N N . PHE A 1 109 ? 3.057 -2.639 2.479 1.00 96.19 109 PHE A N 1
ATOM 834 C CA . PHE A 1 109 ? 3.107 -3.431 3.700 1.00 96.19 109 PHE A CA 1
ATOM 835 C C . PHE A 1 109 ? 2.320 -2.776 4.838 1.00 96.19 109 PHE A C 1
ATOM 837 O O . PHE A 1 109 ? 1.502 -3.450 5.459 1.00 96.19 109 PHE A O 1
ATOM 844 N N . ILE A 1 110 ? 2.525 -1.477 5.088 1.00 96.75 110 ILE A N 1
ATOM 845 C CA . ILE A 1 110 ? 1.806 -0.747 6.143 1.00 96.75 110 ILE A CA 1
ATOM 846 C C . ILE A 1 110 ? 0.304 -0.713 5.851 1.00 96.75 110 ILE A C 1
ATOM 848 O O . ILE A 1 110 ? -0.494 -1.092 6.705 1.00 96.75 110 ILE A O 1
ATOM 852 N N . ALA A 1 111 ? -0.085 -0.322 4.635 1.00 96.88 111 ALA A N 1
ATOM 853 C CA . ALA A 1 111 ? -1.489 -0.274 4.238 1.00 96.88 111 ALA A CA 1
ATOM 854 C C . ALA A 1 111 ? -2.167 -1.648 4.370 1.00 96.88 111 ALA A C 1
ATOM 856 O O . ALA A 1 111 ? -3.282 -1.748 4.876 1.00 96.88 111 ALA A O 1
ATOM 857 N N . ALA A 1 112 ? -1.482 -2.719 3.963 1.00 96.94 112 ALA A N 1
ATOM 858 C CA . ALA A 1 112 ? -2.003 -4.073 4.066 1.00 96.94 112 ALA A CA 1
ATOM 859 C C . ALA A 1 112 ? -2.105 -4.559 5.520 1.00 96.94 112 ALA A C 1
ATOM 861 O O . ALA A 1 112 ? -3.109 -5.167 5.882 1.00 96.94 112 ALA A O 1
ATOM 862 N N . ALA A 1 113 ? -1.104 -4.286 6.362 1.00 96.81 113 ALA A N 1
ATOM 863 C CA . ALA A 1 113 ? -1.098 -4.701 7.766 1.00 96.81 113 ALA A CA 1
ATOM 864 C C . ALA A 1 113 ? -2.238 -4.061 8.576 1.00 96.81 113 ALA A C 1
ATOM 866 O O . ALA A 1 113 ? -2.813 -4.719 9.437 1.00 96.81 113 ALA A O 1
ATOM 867 N N . GLU A 1 114 ? -2.598 -2.815 8.263 1.00 95.19 114 GLU A N 1
ATOM 868 C CA . GLU A 1 114 ? -3.673 -2.074 8.939 1.00 95.19 114 GLU A CA 1
ATOM 869 C C . GLU A 1 114 ? -5.072 -2.339 8.330 1.00 95.19 114 GLU A C 1
ATOM 871 O O . GLU A 1 114 ? -6.089 -1.838 8.824 1.00 95.19 114 GLU A O 1
ATOM 876 N N . ALA A 1 115 ? -5.159 -3.121 7.246 1.00 96.38 115 ALA A N 1
ATOM 877 C CA . ALA A 1 115 ? -6.420 -3.431 6.576 1.00 96.38 115 ALA A CA 1
ATOM 878 C C . ALA A 1 115 ? -7.277 -4.406 7.399 1.00 96.38 115 ALA A C 1
ATOM 880 O O . ALA A 1 115 ? -6.912 -5.566 7.622 1.00 96.38 115 ALA A O 1
ATOM 881 N N . VAL A 1 116 ? -8.465 -3.949 7.785 1.00 93.31 116 VAL A N 1
ATOM 882 C CA . VAL A 1 116 ? -9.482 -4.762 8.466 1.00 93.31 116 VAL A CA 1
ATOM 883 C C . VAL A 1 116 ? -10.548 -5.188 7.466 1.00 93.31 116 VAL A C 1
ATOM 885 O O . VAL A 1 116 ? -10.939 -6.355 7.434 1.00 93.31 116 VAL A O 1
ATOM 888 N N . ASP A 1 117 ? -10.949 -4.271 6.586 1.00 94.56 117 ASP A N 1
ATOM 889 C CA . ASP A 1 117 ? -11.991 -4.533 5.604 1.00 94.56 117 ASP A CA 1
ATOM 890 C C . ASP A 1 117 ? -11.550 -5.608 4.608 1.00 94.56 117 ASP A C 1
ATOM 892 O O . ASP A 1 117 ? -10.496 -5.524 3.966 1.00 94.56 117 ASP A O 1
ATOM 896 N N . THR A 1 118 ? -12.404 -6.613 4.415 1.00 94.88 118 THR A N 1
ATOM 897 C CA . THR A 1 118 ? -12.131 -7.742 3.520 1.00 94.88 118 THR A CA 1
ATOM 898 C C . THR A 1 118 ? -11.835 -7.288 2.086 1.00 94.88 118 THR A C 1
ATOM 900 O O . THR A 1 118 ? -10.972 -7.858 1.420 1.00 94.88 118 THR A O 1
ATOM 903 N N . SER A 1 119 ? -12.501 -6.238 1.598 1.00 96.69 119 SER A N 1
ATOM 904 C CA . SER A 1 119 ? -12.247 -5.664 0.269 1.00 96.69 119 SER A CA 1
ATOM 905 C C . SER A 1 119 ? -10.830 -5.088 0.139 1.00 96.69 119 SER A C 1
ATOM 907 O O . SER A 1 119 ? -10.162 -5.316 -0.872 1.00 96.69 119 SER A O 1
ATOM 909 N N . LEU A 1 120 ? -10.334 -4.399 1.171 1.00 97.25 120 LEU A N 1
ATOM 910 C CA . LEU A 1 120 ? -8.992 -3.815 1.193 1.00 97.25 120 LEU A CA 1
ATOM 911 C C . LEU A 1 120 ? -7.915 -4.894 1.322 1.00 97.25 120 LEU A C 1
ATOM 913 O O . LEU A 1 120 ? -6.902 -4.830 0.625 1.00 97.25 120 LEU A O 1
ATOM 917 N N . ARG A 1 121 ? -8.163 -5.942 2.119 1.00 97.06 121 ARG A N 1
ATOM 918 C CA . ARG A 1 121 ? -7.278 -7.116 2.192 1.00 97.06 121 ARG A CA 1
ATOM 919 C C . ARG A 1 121 ? -7.123 -7.790 0.826 1.00 97.06 121 ARG A C 1
ATOM 921 O O . ARG A 1 121 ? -6.004 -8.100 0.421 1.00 97.06 121 ARG A O 1
ATOM 928 N N . HIS A 1 122 ? -8.215 -7.961 0.076 1.00 97.19 122 HIS A N 1
ATOM 929 C CA . HIS A 1 122 ? -8.153 -8.508 -1.285 1.00 97.19 122 HIS A CA 1
ATOM 930 C C . HIS A 1 122 ? -7.333 -7.631 -2.238 1.00 97.19 122 HIS A C 1
ATOM 932 O O . HIS A 1 122 ? -6.493 -8.157 -2.970 1.00 97.19 122 HIS A O 1
ATOM 938 N N . ARG A 1 123 ? -7.521 -6.305 -2.202 1.00 97.12 123 ARG A N 1
ATOM 939 C CA . ARG A 1 123 ? -6.719 -5.358 -2.998 1.00 97.12 123 ARG A CA 1
ATOM 940 C C . ARG A 1 123 ? -5.231 -5.447 -2.663 1.00 97.12 123 ARG A C 1
ATOM 942 O O . ARG A 1 123 ? -4.402 -5.549 -3.566 1.00 97.12 123 ARG A O 1
ATOM 949 N N . ALA A 1 124 ? -4.891 -5.506 -1.376 1.00 96.00 124 ALA A N 1
ATOM 950 C CA . ALA A 1 124 ? -3.515 -5.670 -0.921 1.00 96.00 124 ALA A CA 1
ATOM 951 C C . ALA A 1 124 ? -2.886 -6.991 -1.404 1.00 96.00 124 ALA A C 1
ATOM 953 O O . ALA A 1 124 ? -1.761 -6.997 -1.903 1.00 96.00 124 ALA A O 1
ATOM 954 N N . LEU A 1 125 ? -3.614 -8.111 -1.328 1.00 95.56 125 LEU A N 1
ATOM 955 C CA . LEU A 1 125 ? -3.136 -9.392 -1.862 1.00 95.56 125 LEU A CA 1
ATOM 956 C C . LEU A 1 125 ? -2.922 -9.335 -3.379 1.00 95.56 125 LEU A C 1
ATOM 958 O O . LEU A 1 125 ? -1.895 -9.802 -3.873 1.00 95.56 125 LEU A O 1
ATOM 962 N N . ALA A 1 126 ? -3.851 -8.729 -4.120 1.00 94.06 126 ALA A N 1
ATOM 963 C CA . ALA A 1 126 ? -3.704 -8.532 -5.559 1.00 94.06 126 ALA A CA 1
ATOM 964 C C . ALA A 1 126 ? -2.484 -7.658 -5.893 1.00 94.06 126 ALA A C 1
ATOM 966 O O . ALA A 1 126 ? -1.794 -7.903 -6.883 1.00 94.06 126 ALA A O 1
ATOM 967 N N . TRP A 1 127 ? -2.181 -6.656 -5.066 1.00 92.94 127 TRP A N 1
ATOM 968 C CA . TRP A 1 127 ? -0.954 -5.877 -5.184 1.00 92.94 127 TRP A CA 1
ATOM 969 C C . TRP A 1 127 ? 0.298 -6.739 -4.977 1.00 92.94 127 TRP A C 1
ATOM 971 O O . TRP A 1 127 ? 1.161 -6.744 -5.852 1.00 92.94 127 TRP A O 1
ATOM 981 N N . PHE A 1 128 ? 0.377 -7.543 -3.908 1.00 92.06 128 PHE A N 1
ATOM 982 C CA . PHE A 1 128 ? 1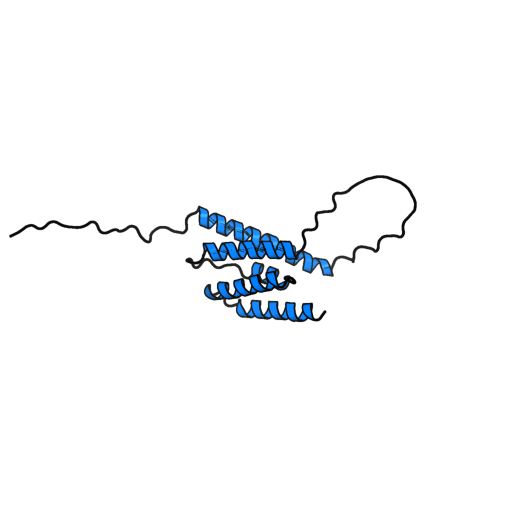.534 -8.422 -3.664 1.00 92.06 128 PHE A CA 1
ATOM 983 C C . PHE A 1 128 ? 1.781 -9.394 -4.827 1.00 92.06 128 PHE A C 1
ATOM 985 O O . PHE A 1 128 ? 2.922 -9.577 -5.252 1.00 92.06 128 PHE A O 1
ATOM 992 N N . VAL A 1 129 ? 0.715 -9.961 -5.405 1.00 90.19 129 VAL A N 1
ATOM 993 C CA . VAL A 1 129 ? 0.800 -10.843 -6.583 1.00 90.19 129 VAL A CA 1
ATOM 994 C C . VAL A 1 129 ? 1.453 -10.140 -7.778 1.00 90.19 129 VAL A C 1
ATOM 996 O O . VAL A 1 129 ? 2.291 -10.741 -8.452 1.00 90.19 129 VAL A O 1
ATOM 999 N N . ARG A 1 130 ? 1.080 -8.883 -8.050 1.00 86.81 130 ARG A N 1
ATOM 1000 C CA . ARG A 1 130 ? 1.625 -8.085 -9.163 1.00 86.81 130 ARG A CA 1
ATOM 1001 C C . ARG A 1 130 ? 3.057 -7.648 -8.879 1.00 86.81 130 ARG A C 1
ATOM 1003 O O . ARG A 1 130 ? 3.935 -7.803 -9.725 1.00 86.81 130 ARG A O 1
ATOM 1010 N N . ALA A 1 131 ? 3.324 -7.221 -7.652 1.00 85.81 131 ALA A N 1
ATOM 1011 C CA . ALA A 1 131 ? 4.634 -6.765 -7.224 1.00 85.81 131 ALA A CA 1
ATOM 1012 C C . ALA A 1 131 ? 5.698 -7.886 -7.287 1.00 85.81 131 ALA A C 1
ATOM 1014 O O . ALA A 1 131 ? 6.852 -7.599 -7.605 1.00 85.81 131 ALA A O 1
ATOM 1015 N N . ARG A 1 132 ? 5.332 -9.172 -7.104 1.00 84.12 132 ARG A N 1
ATOM 1016 C CA . ARG A 1 132 ? 6.261 -10.315 -7.286 1.00 84.12 132 ARG A CA 1
ATOM 1017 C C . ARG A 1 132 ? 6.930 -10.339 -8.664 1.00 84.12 132 ARG A C 1
ATOM 1019 O O . ARG A 1 132 ? 8.067 -10.785 -8.781 1.00 84.12 132 ARG A O 1
ATOM 1026 N N . ARG A 1 133 ? 6.254 -9.830 -9.700 1.00 76.81 133 ARG A N 1
ATOM 1027 C CA . ARG A 1 133 ? 6.780 -9.771 -11.077 1.00 76.81 133 ARG A CA 1
ATOM 1028 C C . ARG A 1 133 ? 7.944 -8.790 -11.229 1.00 76.81 133 ARG A C 1
ATOM 1030 O O . ARG A 1 133 ? 8.721 -8.923 -12.165 1.00 76.81 133 ARG A O 1
ATOM 1037 N N . HIS A 1 134 ? 8.077 -7.846 -10.300 1.00 71.25 134 HIS A N 1
ATOM 1038 C CA . HIS A 1 134 ? 9.073 -6.777 -10.335 1.00 71.25 134 HIS A CA 1
ATOM 1039 C C . HIS A 1 134 ? 10.358 -7.116 -9.553 1.00 71.25 134 HIS A C 1
ATOM 1041 O O . HIS A 1 134 ? 11.226 -6.263 -9.406 1.00 71.25 134 HIS A O 1
ATOM 1047 N N . GLY A 1 135 ? 10.507 -8.350 -9.047 1.00 65.31 135 GLY A N 1
ATOM 1048 C CA . GLY A 1 135 ? 11.761 -8.822 -8.440 1.00 65.31 135 GLY A CA 1
ATOM 1049 C C . GLY A 1 135 ? 12.055 -8.296 -7.029 1.00 65.31 135 GLY A C 1
ATOM 1050 O O . GLY A 1 135 ? 13.183 -8.408 -6.553 1.00 65.31 135 GLY A O 1
ATOM 1051 N N . ILE A 1 136 ? 11.062 -7.740 -6.330 1.00 67.56 136 ILE A N 1
ATOM 1052 C CA . ILE A 1 136 ? 11.218 -7.295 -4.939 1.00 67.56 136 ILE A CA 1
ATOM 1053 C C . ILE A 1 136 ? 11.285 -8.544 -4.037 1.00 67.56 136 ILE A C 1
ATOM 1055 O O . ILE A 1 136 ? 10.266 -9.130 -3.665 1.00 67.56 136 ILE A O 1
ATOM 1059 N N . GLY A 1 137 ? 12.505 -8.978 -3.704 1.00 69.69 137 GLY A N 1
ATOM 1060 C CA . GLY A 1 137 ? 12.769 -10.281 -3.076 1.00 69.69 137 GLY A CA 1
ATOM 1061 C C . GLY A 1 137 ? 12.138 -10.506 -1.696 1.00 69.69 137 GLY A C 1
ATOM 1062 O O . GLY A 1 137 ? 11.977 -11.646 -1.275 1.00 69.69 137 GLY A O 1
ATOM 1063 N N . ASN A 1 138 ? 11.736 -9.450 -0.987 1.00 84.69 138 ASN A N 1
ATOM 1064 C CA . ASN A 1 138 ? 11.092 -9.546 0.326 1.00 84.69 138 ASN A CA 1
ATOM 1065 C C . ASN A 1 138 ? 9.551 -9.494 0.283 1.00 84.69 138 ASN A C 1
ATOM 1067 O O . ASN A 1 138 ? 8.927 -9.482 1.346 1.00 84.69 138 ASN A O 1
ATOM 1071 N N . ILE A 1 139 ? 8.923 -9.519 -0.900 1.00 89.19 139 ILE A N 1
ATOM 1072 C CA . ILE A 1 139 ? 7.455 -9.502 -1.024 1.00 89.19 139 ILE A CA 1
ATOM 1073 C C . ILE A 1 139 ? 6.793 -10.693 -0.342 1.00 89.19 139 ILE A C 1
ATOM 1075 O O . ILE A 1 139 ? 5.838 -10.506 0.404 1.00 89.19 139 ILE A O 1
ATOM 1079 N N . GLU A 1 140 ? 7.268 -11.913 -0.587 1.00 89.44 140 GLU A N 1
ATOM 1080 C CA . GLU A 1 140 ? 6.602 -13.118 -0.069 1.00 89.44 140 GLU A CA 1
ATOM 1081 C C . GLU A 1 140 ? 6.617 -13.145 1.459 1.00 89.44 140 GLU A C 1
ATOM 1083 O O . GLU A 1 140 ? 5.627 -13.477 2.114 1.00 89.44 140 GLU A O 1
ATOM 1088 N N . GLN A 1 141 ? 7.739 -12.715 2.032 1.00 92.69 141 GLN A N 1
ATOM 1089 C CA . GLN A 1 141 ? 7.893 -12.584 3.468 1.00 92.69 141 GLN A CA 1
ATOM 1090 C C . GLN A 1 141 ? 6.982 -11.484 4.034 1.00 92.69 141 GLN A C 1
ATOM 1092 O O . GLN A 1 141 ? 6.383 -11.685 5.090 1.00 92.69 141 GLN A O 1
ATOM 1097 N N . ALA A 1 142 ? 6.837 -10.353 3.338 1.00 93.94 142 ALA A N 1
ATOM 1098 C CA . ALA A 1 142 ? 5.922 -9.282 3.726 1.00 93.94 142 ALA A CA 1
ATOM 1099 C C . ALA A 1 142 ? 4.450 -9.729 3.668 1.00 93.94 142 ALA A C 1
ATOM 1101 O O . ALA A 1 142 ? 3.720 -9.540 4.640 1.00 93.94 142 ALA A O 1
ATOM 1102 N N . GLU A 1 143 ? 4.029 -10.393 2.586 1.00 94.94 143 GLU A N 1
ATOM 1103 C CA . GLU A 1 143 ? 2.679 -10.953 2.434 1.00 94.94 143 GLU A CA 1
ATOM 1104 C C . GLU A 1 143 ? 2.364 -11.950 3.561 1.00 94.94 143 GLU A C 1
ATOM 1106 O O . GLU A 1 143 ? 1.288 -11.909 4.162 1.00 94.94 143 GLU A O 1
ATOM 1111 N N . ARG A 1 144 ? 3.325 -12.819 3.906 1.00 95.62 144 ARG A N 1
ATOM 1112 C CA . ARG A 1 144 ? 3.189 -13.775 5.013 1.00 95.62 144 ARG A CA 1
ATOM 1113 C C . ARG A 1 144 ? 2.992 -13.080 6.359 1.00 95.62 144 ARG A C 1
ATOM 1115 O O . ARG A 1 144 ? 2.146 -13.511 7.140 1.00 95.62 144 ARG A O 1
ATOM 1122 N N . LEU A 1 145 ? 3.761 -12.026 6.636 1.00 96.62 145 LEU A N 1
ATOM 1123 C CA . LEU A 1 145 ? 3.639 -11.253 7.875 1.00 96.62 145 LEU A CA 1
ATOM 1124 C C . LEU A 1 145 ? 2.286 -10.547 7.969 1.00 96.62 145 LEU A C 1
ATOM 1126 O O . LEU A 1 145 ? 1.638 -10.628 9.007 1.00 96.62 145 LEU A O 1
ATOM 1130 N N . VAL A 1 146 ? 1.830 -9.922 6.884 1.00 96.94 146 VAL A N 1
ATOM 1131 C CA . VAL A 1 146 ? 0.516 -9.267 6.818 1.00 96.94 146 VAL A CA 1
ATOM 1132 C C . VAL A 1 146 ? -0.612 -10.260 7.114 1.00 96.94 146 VAL A C 1
ATOM 1134 O O . VAL A 1 146 ? -1.477 -9.985 7.942 1.00 96.94 146 VAL A O 1
ATOM 1137 N N . ARG A 1 147 ? -0.581 -11.452 6.506 1.00 96.19 147 ARG A N 1
ATOM 1138 C CA . ARG A 1 147 ? -1.581 -12.498 6.782 1.00 96.19 147 ARG A CA 1
ATOM 1139 C C . ARG A 1 147 ? -1.573 -12.950 8.239 1.00 96.19 147 ARG A C 1
ATOM 1141 O O . ARG A 1 147 ? -2.628 -13.236 8.796 1.00 96.19 147 ARG A O 1
ATOM 1148 N N . GLU A 1 148 ? -0.399 -13.017 8.858 1.00 96.38 148 GLU A N 1
ATOM 1149 C CA . GLU A 1 148 ? -0.278 -13.343 10.278 1.00 96.38 148 GLU A CA 1
ATOM 1150 C C . GLU A 1 148 ? -0.833 -12.227 11.175 1.00 96.38 148 GLU A C 1
ATOM 1152 O O . GLU A 1 148 ? -1.466 -12.538 12.182 1.00 96.38 148 GLU A O 1
ATOM 1157 N N . VAL A 1 149 ? -0.655 -10.951 10.807 1.00 95.12 149 VAL A N 1
ATOM 1158 C CA . VAL A 1 149 ? -1.296 -9.816 11.496 1.00 95.12 149 VAL A CA 1
ATOM 1159 C C . VAL A 1 149 ? -2.813 -9.968 11.445 1.00 95.12 149 VAL A C 1
ATOM 1161 O O . VAL A 1 149 ? -3.445 -10.012 12.496 1.00 95.12 149 VAL A O 1
ATOM 1164 N N . TRP A 1 150 ? -3.386 -10.172 10.256 1.00 95.75 150 TRP A N 1
ATOM 1165 C CA . TRP A 1 150 ? -4.827 -10.392 10.095 1.00 95.75 150 TRP A CA 1
ATOM 1166 C C . TRP A 1 150 ? -5.331 -11.571 10.926 1.00 95.75 150 TRP A C 1
ATOM 1168 O O . TRP A 1 150 ? -6.321 -11.449 11.634 1.00 95.75 150 TRP A O 1
ATOM 1178 N N . ARG A 1 151 ? -4.602 -12.694 10.928 1.00 94.88 151 ARG A N 1
ATOM 1179 C CA . ARG A 1 151 ? -4.956 -13.878 11.725 1.00 94.88 151 ARG A CA 1
ATOM 1180 C C . ARG A 1 151 ? -4.977 -13.603 13.233 1.00 94.88 151 ARG A C 1
ATOM 1182 O O . ARG A 1 151 ? -5.654 -14.327 13.962 1.00 94.88 151 ARG A O 1
ATOM 1189 N N . ARG A 1 152 ? -4.178 -12.656 13.730 1.00 92.25 152 ARG A N 1
ATOM 1190 C CA . ARG A 1 152 ? -4.183 -12.259 15.148 1.00 92.25 152 ARG A CA 1
ATOM 1191 C C . ARG A 1 152 ? -5.337 -11.312 15.435 1.00 92.25 152 ARG A C 1
ATOM 1193 O O . ARG A 1 152 ? -6.070 -11.574 16.373 1.00 92.25 152 ARG A O 1
ATOM 1200 N N . THR A 1 153 ? -5.529 -10.304 14.589 1.00 87.44 153 THR A N 1
ATOM 1201 C CA . THR A 1 153 ? -6.622 -9.334 14.718 1.00 87.44 153 THR A CA 1
ATOM 1202 C C . THR A 1 153 ? -7.999 -9.987 14.620 1.00 87.44 153 THR A C 1
ATOM 1204 O O . THR A 1 153 ? -8.874 -9.645 15.393 1.00 87.44 153 THR A O 1
ATOM 1207 N N . ASP A 1 154 ? -8.190 -10.971 13.737 1.00 89.00 154 ASP A N 1
ATOM 1208 C CA . ASP A 1 154 ? -9.479 -11.666 13.577 1.00 89.00 154 ASP A CA 1
ATOM 1209 C C . ASP A 1 154 ? -9.810 -12.618 14.751 1.00 89.00 154 ASP A C 1
ATOM 1211 O O . ASP A 1 154 ? -10.892 -13.201 14.786 1.00 89.00 154 ASP A O 1
ATOM 1215 N N . ARG A 1 155 ? -8.861 -12.855 15.671 1.00 81.38 155 ARG A N 1
ATOM 1216 C CA . ARG A 1 155 ? -9.050 -13.693 16.871 1.00 81.38 155 ARG A CA 1
ATOM 1217 C C . ARG A 1 155 ? -9.311 -12.887 18.143 1.00 81.38 155 ARG A C 1
ATOM 1219 O O . ARG A 1 155 ? -9.645 -13.505 19.153 1.00 81.38 155 ARG A O 1
ATOM 1226 N N . GLU A 1 156 ? -9.076 -11.581 18.102 1.00 55.91 156 GLU A N 1
ATOM 1227 C CA . GLU A 1 156 ? -9.393 -10.630 19.174 1.00 55.91 156 GLU A CA 1
ATOM 1228 C C . GLU A 1 156 ? -10.852 -10.174 19.053 1.00 55.91 156 GLU A C 1
ATOM 1230 O O . GLU A 1 156 ? -11.489 -10.014 20.118 1.00 55.91 156 GLU A O 1
#

Radius of gyration: 25.34 Å; chains: 1; bounding box: 48×43×103 Å

Sequence (156 aa):
TQSNGLNGSGGGETWQKGIPQIITDEIKENHVWAFHYSVILFFRRALSHTLPPPHPPSPPSTSTSSSSQHPTPEHVPSQTLISHALLHLENIDSLTSSTPISNTLWPAFIAAAEAVDTSLRHRALAWFVRARRH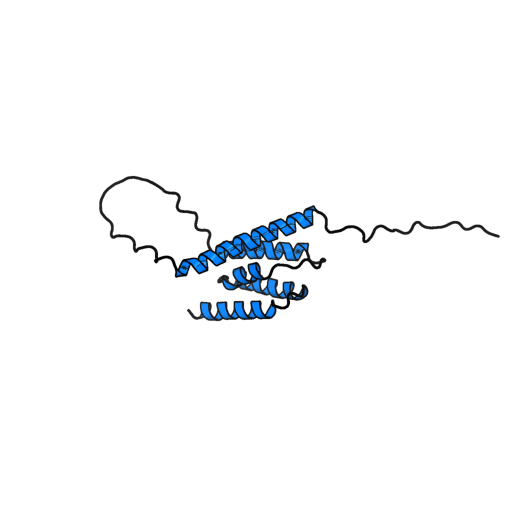GIGNIEQAERLVREVWRRTDRE

Foldseek 3Di:
DDDDDDDPPDDDPPDPDDDPVVLVVLLVVLLVLLVVLLVVLVVCVVCVVVDDDDPDPDPDDDDDDDDPPPPPPPDDDNLNSLVSSLVSLVSNCVSCVPHLPQRDDSSLLSSLLPDPDPVSVVSSVVSLVSNVVNVPPCSVVSNVVSVVSNVVVVVD

Secondary structure (DSSP, 8-state):
-------------SS--PSPHHHHHHHHHHHHHHHHHHHHHHHHHHHHTTSPPPPPPPP------------------HHHHHHHHHHHHHHHHHHTTTS--PPPHHHHHHHHHT--SHHHHHHHHHHHHHHGGGT-TTHHHHHHHHHHHHHHHTT-

pLDDT: mean 78.59, std 19.81, range [34.44, 97.69]